Protein AF-A0A7V7SWP7-F1 (afdb_monomer_lite)

Structure (mmCIF, N/CA/C/O backbone):
data_AF-A0A7V7SWP7-F1
#
_entry.id   AF-A0A7V7SWP7-F1
#
loop_
_atom_site.group_PDB
_atom_site.id
_atom_site.type_symbol
_atom_site.label_atom_id
_atom_site.label_alt_id
_atom_site.label_comp_id
_atom_site.label_asym_id
_atom_site.label_entity_id
_atom_site.label_seq_id
_atom_site.pdbx_PDB_ins_code
_atom_site.Cartn_x
_atom_site.Cartn_y
_atom_site.Cartn_z
_atom_site.occupancy
_ato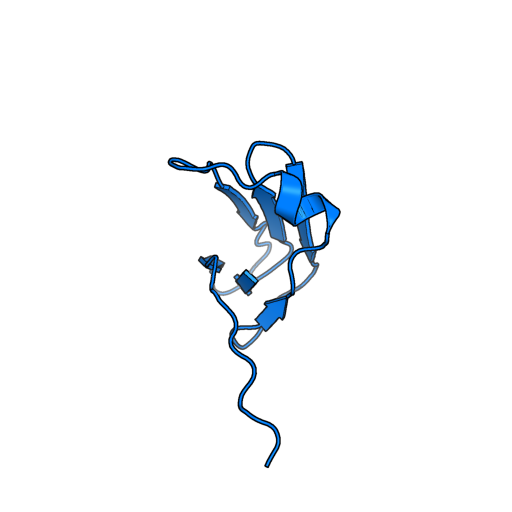m_site.B_iso_or_equiv
_atom_site.auth_seq_id
_atom_site.auth_comp_id
_atom_site.auth_asym_id
_atom_site.auth_atom_id
_atom_site.pdbx_PDB_model_num
ATOM 1 N N . MET A 1 1 ? 0.266 -5.572 4.033 1.00 92.94 1 MET A N 1
ATOM 2 C CA . MET A 1 1 ? -0.103 -4.806 2.827 1.00 92.94 1 MET A CA 1
ATOM 3 C C . MET A 1 1 ? 0.608 -5.438 1.655 1.00 92.94 1 MET A C 1
ATOM 5 O O . MET A 1 1 ? 1.789 -5.726 1.790 1.00 92.94 1 MET A O 1
ATOM 9 N N . ARG A 1 2 ? -0.102 -5.687 0.558 1.00 96.38 2 ARG A N 1
ATOM 10 C CA . ARG A 1 2 ? 0.465 -6.176 -0.700 1.00 96.38 2 ARG A CA 1
ATOM 11 C C . ARG A 1 2 ? 0.373 -5.053 -1.729 1.00 96.38 2 ARG A C 1
ATOM 13 O O . ARG A 1 2 ? -0.693 -4.453 -1.833 1.00 96.38 2 ARG A O 1
ATOM 20 N N . ILE A 1 3 ? 1.452 -4.754 -2.445 1.00 97.31 3 ILE A N 1
ATOM 21 C CA . ILE A 1 3 ? 1.472 -3.672 -3.438 1.00 97.31 3 ILE A CA 1
ATOM 22 C C . ILE A 1 3 ? 2.371 -4.025 -4.627 1.00 97.31 3 ILE A C 1
ATOM 24 O O . ILE A 1 3 ? 3.396 -4.680 -4.446 1.00 97.31 3 ILE A O 1
ATOM 28 N N . HIS A 1 4 ? 1.978 -3.602 -5.824 1.00 97.19 4 HIS A N 1
ATOM 29 C CA . HIS A 1 4 ? 2.799 -3.610 -7.035 1.00 97.19 4 HIS A CA 1
ATOM 30 C C . HIS A 1 4 ? 2.541 -2.295 -7.774 1.00 97.19 4 HIS A C 1
ATOM 32 O O . HIS A 1 4 ? 1.385 -1.927 -7.989 1.00 97.19 4 HIS A O 1
ATOM 38 N N . HIS A 1 5 ? 3.603 -1.550 -8.067 1.00 96.50 5 HIS A N 1
ATOM 39 C CA . HIS A 1 5 ? 3.512 -0.189 -8.587 1.00 96.50 5 HIS A CA 1
ATOM 40 C C . HIS A 1 5 ? 4.627 0.114 -9.587 1.00 96.50 5 HIS A C 1
ATOM 42 O O . HIS A 1 5 ? 5.744 -0.383 -9.451 1.00 96.50 5 HIS A O 1
ATOM 48 N N . ASP A 1 6 ? 4.320 0.977 -10.552 1.00 94.69 6 ASP A N 1
ATOM 49 C CA . ASP A 1 6 ? 5.226 1.315 -11.656 1.00 94.69 6 ASP A CA 1
ATOM 50 C C . ASP A 1 6 ? 6.103 2.558 -11.417 1.00 94.69 6 ASP A C 1
ATOM 52 O O . ASP A 1 6 ? 6.924 2.890 -12.267 1.00 94.69 6 ASP A O 1
ATOM 56 N N . GLU A 1 7 ? 5.921 3.302 -10.323 1.00 95.25 7 GLU A N 1
ATOM 57 C CA . GLU A 1 7 ? 6.774 4.444 -9.933 1.00 95.25 7 GLU A CA 1
ATOM 58 C C . GLU A 1 7 ? 6.465 4.861 -8.481 1.00 95.25 7 GLU A C 1
ATOM 60 O O . GLU A 1 7 ? 5.698 4.189 -7.785 1.00 95.25 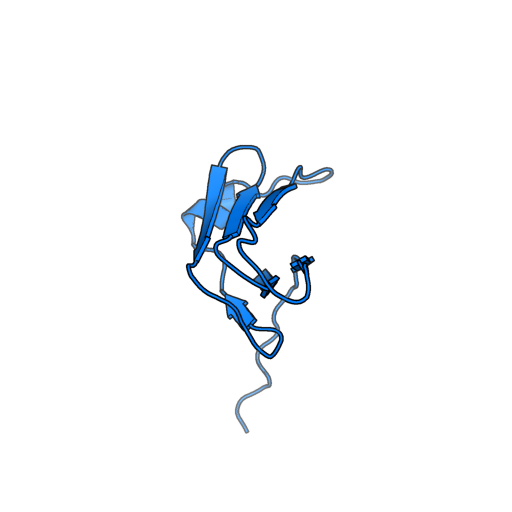7 GLU A O 1
ATOM 65 N N . ASP A 1 8 ? 7.015 5.999 -8.053 1.00 96.38 8 ASP A N 1
ATOM 66 C CA . ASP A 1 8 ? 6.739 6.707 -6.807 1.00 96.38 8 ASP A CA 1
ATOM 67 C C . ASP A 1 8 ? 5.265 6.621 -6.392 1.00 96.38 8 ASP A C 1
ATOM 69 O O . ASP A 1 8 ? 4.358 7.060 -7.110 1.00 96.38 8 ASP A O 1
ATOM 73 N N . VAL A 1 9 ? 5.034 6.056 -5.207 1.00 97.31 9 VAL A N 1
ATOM 74 C CA . VAL A 1 9 ? 3.701 5.758 -4.686 1.00 97.31 9 VAL A CA 1
ATOM 75 C C . VAL A 1 9 ? 3.540 6.233 -3.250 1.00 97.31 9 VAL A C 1
ATOM 77 O O . VAL A 1 9 ? 4.428 6.078 -2.414 1.00 97.31 9 VAL A O 1
ATOM 80 N N . GLU A 1 10 ? 2.359 6.767 -2.960 1.00 98.06 10 GLU A N 1
ATOM 81 C CA . GLU A 1 10 ? 1.902 7.181 -1.639 1.00 98.06 10 GLU A CA 1
ATOM 82 C C . GLU A 1 10 ? 0.553 6.518 -1.348 1.00 98.06 10 GLU A C 1
ATOM 84 O O . GLU A 1 10 ? -0.361 6.538 -2.179 1.00 98.06 10 GLU A O 1
ATOM 89 N N . VAL A 1 11 ? 0.417 5.928 -0.160 1.00 97.88 11 VAL A N 1
ATOM 90 C CA . VAL A 1 11 ? -0.807 5.258 0.293 1.00 97.88 11 VAL A CA 1
ATOM 91 C C . VAL A 1 11 ? -1.246 5.844 1.625 1.00 97.88 11 VAL A C 1
ATOM 93 O O . VAL A 1 11 ? -0.470 5.913 2.584 1.00 97.88 11 VAL A O 1
ATOM 96 N N . TYR A 1 12 ? -2.531 6.170 1.707 1.00 97.81 12 TYR A N 1
ATOM 97 C CA . TYR A 1 12 ? -3.198 6.653 2.904 1.00 97.81 12 TYR A CA 1
ATOM 98 C C . TYR A 1 12 ? -4.349 5.727 3.286 1.00 97.81 12 TYR A C 1
ATOM 100 O O . TYR A 1 12 ? -5.111 5.275 2.431 1.00 97.81 12 TYR A O 1
ATOM 108 N N . LEU A 1 13 ? -4.516 5.502 4.586 1.00 97.31 13 LEU A N 1
ATOM 109 C CA . LEU A 1 13 ? -5.620 4.755 5.177 1.00 97.31 13 LEU A CA 1
ATOM 110 C C . LEU A 1 13 ? -6.359 5.658 6.162 1.00 97.31 13 LEU A C 1
ATOM 112 O O . LEU A 1 13 ? -5.776 6.114 7.143 1.00 97.31 13 LEU A O 1
ATOM 116 N N . ASN A 1 14 ? -7.639 5.928 5.903 1.00 97.00 14 ASN A N 1
ATOM 117 C CA . ASN A 1 14 ? -8.473 6.832 6.704 1.00 97.00 14 ASN A CA 1
ATOM 118 C C . ASN A 1 14 ? -7.799 8.199 6.971 1.00 97.00 14 ASN A C 1
ATOM 120 O O . ASN A 1 14 ? -7.939 8.773 8.048 1.00 97.00 14 ASN A O 1
ATOM 124 N N . GLY A 1 15 ? -7.051 8.711 5.985 1.00 96.19 15 GLY A N 1
ATOM 125 C CA . GLY A 1 15 ? -6.319 9.982 6.060 1.00 96.19 15 GLY A CA 1
ATOM 126 C C . GLY A 1 15 ? -4.924 9.904 6.693 1.00 96.19 15 GLY A C 1
ATOM 127 O O . GLY A 1 15 ? -4.182 10.880 6.615 1.00 96.19 15 GLY A O 1
ATOM 128 N N . LEU A 1 16 ? -4.530 8.764 7.270 1.00 96.50 16 LEU A N 1
ATOM 129 C CA . LEU A 1 16 ? -3.183 8.552 7.802 1.00 96.50 16 LEU A CA 1
ATOM 130 C C . LEU A 1 16 ? -2.254 8.018 6.695 1.00 96.50 16 LEU A C 1
ATOM 132 O O . LEU A 1 16 ? -2.626 7.036 6.051 1.00 96.50 16 LEU A O 1
ATOM 136 N N . PRO A 1 17 ? -1.055 8.586 6.474 1.00 96.25 17 PRO A N 1
ATOM 137 C CA . PRO A 1 17 ? -0.066 7.986 5.582 1.00 96.25 17 PRO A CA 1
ATOM 138 C C . PRO A 1 17 ? 0.386 6.630 6.141 1.00 96.25 17 PRO A C 1
ATOM 140 O O . PRO A 1 17 ? 0.745 6.515 7.314 1.00 96.25 17 PRO A O 1
ATOM 143 N N . VAL A 1 18 ? 0.350 5.587 5.311 1.00 96.75 18 VAL A N 1
ATOM 144 C CA . VAL A 1 18 ? 0.706 4.216 5.724 1.00 96.75 18 VAL A CA 1
ATOM 145 C C . VAL A 1 18 ? 1.822 3.594 4.901 1.00 96.75 18 VAL A C 1
ATOM 147 O O . VAL A 1 18 ? 2.432 2.629 5.360 1.00 96.75 18 VAL A O 1
ATOM 150 N N . PHE A 1 19 ? 2.102 4.125 3.712 1.00 97.00 19 PHE A N 1
ATOM 151 C CA . PHE A 1 19 ? 3.206 3.667 2.880 1.00 97.00 19 PHE A CA 1
ATOM 152 C C . PHE A 1 19 ? 3.647 4.754 1.905 1.00 97.00 19 PHE A C 1
ATOM 154 O O . PHE A 1 19 ? 2.813 5.475 1.357 1.00 97.00 19 PHE A O 1
ATOM 161 N N . GLN A 1 20 ? 4.954 4.826 1.682 1.00 97.31 20 GLN A N 1
ATOM 162 C CA . GLN A 1 20 ? 5.563 5.620 0.630 1.00 97.31 20 GLN A CA 1
ATOM 163 C C . GLN A 1 20 ? 6.776 4.863 0.095 1.00 97.31 20 GLN A C 1
ATOM 165 O O . GLN A 1 20 ? 7.566 4.332 0.879 1.00 97.31 20 GLN A O 1
ATOM 170 N N . ALA A 1 21 ? 6.919 4.819 -1.223 1.00 96.69 21 ALA A N 1
ATOM 171 C CA . ALA A 1 21 ? 8.088 4.260 -1.885 1.00 96.69 21 ALA A CA 1
ATOM 172 C C . ALA A 1 21 ? 8.406 5.051 -3.153 1.00 96.69 21 ALA A C 1
ATOM 174 O O . ALA A 1 21 ? 7.525 5.698 -3.718 1.00 96.69 21 ALA A O 1
ATOM 175 N N . SER A 1 22 ? 9.666 4.979 -3.578 1.00 95.69 22 SER A N 1
ATOM 176 C CA . SER A 1 22 ? 10.139 5.553 -4.836 1.00 95.69 22 SER A CA 1
ATOM 177 C C . SER A 1 22 ? 10.555 4.460 -5.811 1.00 95.69 22 SER A C 1
ATOM 179 O O . SER A 1 22 ? 10.986 3.387 -5.383 1.00 95.69 22 SER A O 1
ATOM 181 N N . GLY A 1 23 ? 10.474 4.754 -7.108 1.00 94.06 23 GLY A N 1
ATOM 182 C CA . GLY A 1 23 ? 10.742 3.790 -8.176 1.00 94.06 23 GLY A CA 1
ATOM 183 C C . GLY A 1 23 ? 9.628 2.751 -8.344 1.00 94.06 23 GLY A C 1
ATOM 184 O O . GLY A 1 23 ? 8.526 2.916 -7.827 1.00 94.06 23 GLY A O 1
ATOM 185 N N . TYR A 1 24 ? 9.917 1.670 -9.069 1.00 95.25 24 TYR A N 1
ATOM 186 C CA . TYR A 1 24 ? 8.948 0.630 -9.430 1.00 95.25 24 TYR A CA 1
ATOM 187 C C . TYR A 1 24 ? 9.272 -0.728 -8.798 1.00 95.25 24 TYR A C 1
ATOM 189 O O . TYR A 1 24 ? 10.417 -0.999 -8.425 1.00 95.25 24 TYR A O 1
ATOM 197 N N . THR A 1 25 ? 8.274 -1.609 -8.726 1.00 96.00 25 THR A N 1
ATOM 198 C CA . THR A 1 25 ? 8.463 -3.032 -8.413 1.00 96.00 25 THR A CA 1
ATOM 199 C C . THR A 1 25 ? 8.218 -3.886 -9.654 1.00 96.00 25 THR A C 1
ATOM 201 O O . THR A 1 25 ? 7.512 -3.480 -10.568 1.00 96.00 25 THR A O 1
ATOM 204 N N . THR A 1 26 ? 8.827 -5.072 -9.719 1.00 95.44 26 THR A N 1
ATOM 205 C CA . THR A 1 26 ? 8.612 -6.028 -10.828 1.00 95.44 26 THR A CA 1
ATOM 206 C C . THR A 1 26 ? 7.681 -7.181 -10.453 1.00 95.44 26 THR A C 1
ATOM 208 O O . THR A 1 26 ? 7.393 -8.049 -11.275 1.00 95.44 26 THR A O 1
ATOM 211 N N . ASP A 1 27 ? 7.251 -7.223 -9.196 1.00 96.44 27 ASP A N 1
ATOM 212 C CA . ASP A 1 27 ? 6.347 -8.201 -8.613 1.00 96.44 27 ASP A CA 1
ATOM 213 C C . ASP A 1 27 ? 5.583 -7.585 -7.424 1.00 96.44 27 ASP A C 1
ATOM 215 O O . ASP A 1 27 ? 5.733 -6.404 -7.081 1.00 96.44 27 ASP A O 1
ATOM 219 N N . TYR A 1 28 ? 4.721 -8.396 -6.807 1.00 96.31 28 TYR A N 1
ATOM 220 C CA . TYR A 1 28 ? 4.016 -8.011 -5.591 1.00 96.31 28 TYR A CA 1
ATOM 221 C C . TYR A 1 28 ? 4.942 -8.054 -4.384 1.00 96.31 28 TYR A C 1
ATOM 223 O O . TYR A 1 28 ? 5.429 -9.113 -3.992 1.00 96.31 28 TYR A O 1
ATOM 231 N N . GLN A 1 29 ? 5.067 -6.910 -3.724 1.00 96.06 29 GLN A N 1
ATOM 232 C CA . GLN A 1 29 ? 5.812 -6.761 -2.486 1.00 96.06 29 GLN A CA 1
ATOM 233 C C . GLN A 1 29 ? 4.872 -6.766 -1.280 1.00 96.06 29 GLN A C 1
ATOM 235 O O . GLN A 1 29 ? 3.740 -6.269 -1.339 1.00 96.06 29 GLN A O 1
ATOM 240 N N . PHE A 1 30 ? 5.348 -7.326 -0.167 1.00 94.31 30 PHE A N 1
ATOM 241 C CA . PHE A 1 30 ? 4.608 -7.395 1.090 1.00 94.31 30 PHE A CA 1
ATOM 242 C C . PHE A 1 30 ? 5.261 -6.507 2.141 1.00 94.31 30 PHE A C 1
ATOM 244 O O . PHE A 1 30 ? 6.371 -6.764 2.596 1.00 94.31 30 PHE A O 1
ATOM 251 N N . TYR A 1 31 ? 4.520 -5.495 2.580 1.00 93.50 31 TYR A N 1
ATOM 252 C CA . TYR A 1 31 ? 4.937 -4.603 3.653 1.00 93.50 31 TYR A CA 1
ATOM 253 C C . TYR A 1 31 ? 4.008 -4.773 4.857 1.00 93.50 31 TYR A C 1
ATOM 255 O O . TYR A 1 31 ? 2.778 -4.666 4.716 1.00 93.50 31 TYR A O 1
ATOM 263 N N . PRO A 1 32 ? 4.536 -5.057 6.058 1.00 92.75 32 PRO A N 1
ATOM 264 C CA . PRO A 1 32 ? 3.716 -5.063 7.256 1.00 92.75 32 PRO A CA 1
ATOM 265 C C . PRO A 1 32 ? 3.225 -3.641 7.538 1.00 92.75 32 PRO A C 1
ATOM 267 O O . PRO A 1 32 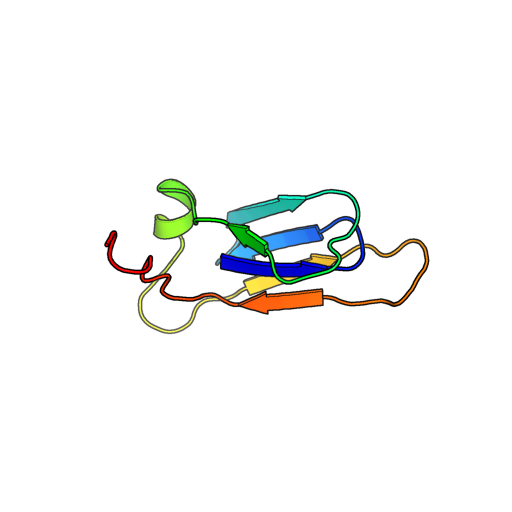? 3.988 -2.681 7.460 1.00 92.75 32 PRO A O 1
ATOM 270 N N . LEU A 1 33 ? 1.951 -3.497 7.914 1.00 91.81 33 LEU A N 1
ATOM 271 C CA . LEU A 1 33 ? 1.502 -2.234 8.497 1.00 91.81 33 LEU A CA 1
ATOM 272 C C . LEU A 1 33 ? 2.255 -2.013 9.813 1.00 91.81 33 LEU A C 1
ATOM 274 O O . LEU A 1 33 ? 2.448 -2.955 10.588 1.00 91.81 33 LEU A O 1
ATOM 278 N N . THR A 1 34 ? 2.662 -0.778 10.091 1.00 91.56 34 THR A N 1
ATOM 279 C CA . THR A 1 34 ? 3.247 -0.443 11.394 1.00 91.56 34 THR A CA 1
ATOM 280 C C . THR A 1 34 ? 2.190 -0.567 12.499 1.00 91.56 34 THR A C 1
ATOM 282 O O . THR A 1 34 ? 0.984 -0.639 12.238 1.00 91.56 34 THR A O 1
ATOM 285 N N . ALA A 1 35 ? 2.623 -0.584 13.763 1.00 91.88 35 ALA A N 1
ATOM 286 C CA . ALA A 1 35 ? 1.689 -0.569 14.889 1.00 91.88 35 ALA A CA 1
ATOM 287 C C . ALA A 1 35 ? 0.803 0.689 14.897 1.00 91.88 35 ALA A C 1
ATOM 289 O O . ALA A 1 35 ? -0.346 0.615 15.318 1.00 91.88 35 ALA A O 1
ATOM 290 N N . GLU A 1 36 ? 1.317 1.821 14.415 1.00 90.75 36 GLU A N 1
ATOM 291 C CA . GLU A 1 36 ? 0.562 3.064 14.269 1.00 90.75 36 GLU A CA 1
ATOM 292 C C . GLU A 1 36 ? -0.433 2.983 13.109 1.00 90.75 36 GLU A C 1
ATOM 294 O O . GLU A 1 36 ? -1.621 3.214 13.312 1.00 90.75 36 GLU A O 1
ATOM 299 N N . SER A 1 37 ? 0.007 2.540 11.929 1.00 92.12 37 SER A N 1
ATOM 300 C CA . SER A 1 37 ? -0.856 2.393 10.751 1.00 92.12 37 SER A CA 1
ATOM 301 C C . SER A 1 37 ? -2.009 1.416 10.989 1.00 92.12 37 SER A C 1
ATOM 303 O O . SER A 1 37 ? -3.115 1.636 10.506 1.00 92.12 37 SER A O 1
ATOM 305 N N . ARG A 1 38 ? -1.796 0.360 11.789 1.00 92.94 38 ARG A N 1
ATOM 306 C CA . ARG A 1 38 ? -2.875 -0.553 12.204 1.00 92.94 38 ARG A CA 1
ATOM 307 C C . ARG A 1 38 ? -3.970 0.137 13.020 1.00 92.94 38 ARG A C 1
ATOM 309 O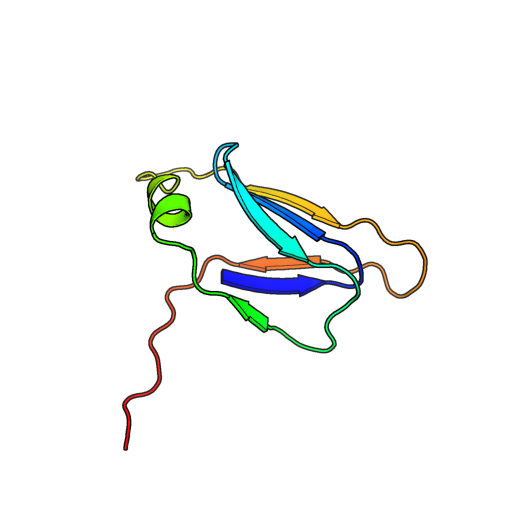 O . ARG A 1 38 ? -5.114 -0.285 12.924 1.00 92.94 38 ARG A O 1
ATOM 316 N N . LYS A 1 39 ? -3.658 1.191 13.784 1.00 93.50 39 LYS A N 1
ATOM 317 C CA . LYS A 1 39 ? -4.664 1.950 14.555 1.00 93.50 39 LYS A CA 1
ATOM 318 C C . LYS A 1 39 ? -5.590 2.773 13.663 1.00 93.50 39 LYS A C 1
ATOM 320 O O . LYS A 1 39 ? -6.662 3.154 14.117 1.00 93.50 39 LYS A O 1
ATOM 325 N N . ALA A 1 40 ? -5.190 3.047 12.419 1.00 94.44 40 ALA A N 1
ATOM 326 C CA . ALA A 1 40 ? -6.063 3.702 11.455 1.00 94.44 40 ALA A CA 1
ATOM 327 C C . ALA A 1 40 ? -7.177 2.771 10.961 1.00 94.44 40 ALA A C 1
ATOM 329 O O . ALA A 1 40 ? -8.188 3.273 10.483 1.00 94.44 40 ALA A O 1
ATOM 330 N N . LEU A 1 41 ? -7.032 1.444 11.081 1.00 95.31 41 LEU A N 1
ATOM 331 C CA . LEU A 1 41 ? -8.103 0.510 10.740 1.00 95.31 41 LEU A CA 1
ATOM 332 C C . LEU A 1 41 ? -9.266 0.656 11.720 1.00 95.31 41 LEU A C 1
ATOM 334 O O . LEU A 1 41 ? -9.084 0.672 12.937 1.00 95.31 41 LEU A O 1
ATOM 338 N N . ARG A 1 42 ? -10.478 0.691 11.174 1.00 95.25 42 ARG A N 1
ATOM 339 C CA . ARG A 1 42 ? -11.720 0.665 11.949 1.00 95.25 42 ARG A CA 1
ATOM 340 C C . ARG A 1 42 ? -12.600 -0.496 11.514 1.00 95.25 42 ARG A C 1
ATOM 342 O O . ARG A 1 42 ? -12.485 -0.979 10.389 1.00 95.25 42 ARG A O 1
ATOM 349 N N . ALA A 1 43 ? -13.481 -0.935 12.407 1.00 95.06 43 ALA A N 1
ATOM 350 C CA . ALA A 1 43 ? -14.522 -1.889 12.047 1.00 95.06 43 ALA A CA 1
ATOM 351 C C . ALA A 1 43 ? -15.440 -1.281 10.969 1.00 95.06 43 ALA A C 1
ATOM 353 O O . ALA A 1 43 ? -15.803 -0.107 11.058 1.00 95.06 43 ALA A O 1
ATOM 354 N N . GLY A 1 44 ? -15.810 -2.084 9.970 1.00 95.69 44 GLY A N 1
ATOM 355 C CA . GLY A 1 44 ? -16.601 -1.634 8.824 1.00 95.69 44 GLY A CA 1
ATOM 356 C C . GLY A 1 44 ? -15.757 -0.941 7.753 1.00 95.69 44 GLY A C 1
ATOM 357 O O . GLY A 1 44 ? -14.660 -1.394 7.417 1.00 95.69 44 GLY A O 1
ATOM 358 N N . ASP A 1 45 ? -16.285 0.146 7.197 1.00 96.31 45 ASP A N 1
ATOM 359 C CA . ASP A 1 45 ? -15.724 0.773 6.001 1.00 96.31 45 ASP A CA 1
ATOM 360 C C . ASP A 1 45 ? -14.401 1.472 6.284 1.00 96.31 45 ASP A C 1
ATOM 362 O O . ASP A 1 45 ? -14.316 2.360 7.133 1.00 96.31 45 ASP A O 1
ATOM 366 N N . ASN A 1 46 ? -13.377 1.148 5.504 1.00 96.56 46 ASN A N 1
ATOM 367 C CA . ASN A 1 46 ? -12.103 1.852 5.510 1.00 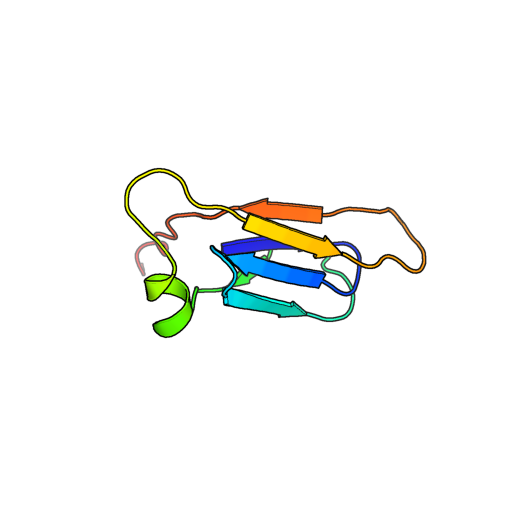96.56 46 ASN A CA 1
ATOM 368 C C . ASN A 1 46 ? -11.913 2.553 4.167 1.00 96.56 46 ASN A C 1
ATOM 370 O O . ASN A 1 46 ? -12.174 1.971 3.116 1.00 96.56 46 ASN A O 1
ATOM 374 N N . LEU A 1 47 ? -11.458 3.803 4.209 1.00 96.88 47 LEU A N 1
ATOM 375 C CA . LEU A 1 47 ? -11.125 4.569 3.019 1.00 96.88 47 LEU A CA 1
ATOM 376 C C . LEU A 1 47 ? -9.630 4.446 2.747 1.00 96.88 47 LEU A C 1
ATOM 378 O O . LEU A 1 47 ? -8.811 4.731 3.622 1.00 96.88 47 LEU A O 1
ATOM 382 N N . VAL A 1 48 ? -9.291 4.075 1.519 1.00 97.31 48 VAL A N 1
ATOM 383 C CA . VAL A 1 48 ? -7.912 4.036 1.039 1.00 97.31 48 VAL A CA 1
ATOM 384 C C . VAL A 1 48 ? -7.771 5.054 -0.081 1.00 97.31 48 VAL A C 1
ATOM 386 O O . VAL A 1 48 ? -8.581 5.073 -1.006 1.00 97.31 48 VAL A O 1
ATOM 389 N N . ALA A 1 49 ? -6.753 5.905 0.016 1.00 98.00 49 ALA A N 1
ATOM 390 C CA . ALA A 1 49 ? -6.363 6.816 -1.051 1.00 98.00 49 ALA A CA 1
ATOM 391 C C . ALA A 1 49 ? -4.945 6.466 -1.501 1.00 98.00 49 ALA A C 1
ATOM 393 O O . ALA A 1 49 ? -4.062 6.271 -0.665 1.00 98.00 49 ALA A O 1
ATOM 394 N N . ILE A 1 50 ? -4.745 6.365 -2.813 1.00 97.50 50 ILE A N 1
ATOM 395 C CA . ILE A 1 50 ? -3.466 5.985 -3.412 1.00 97.50 50 ILE A CA 1
ATOM 396 C C . ILE A 1 50 ? -3.140 6.970 -4.519 1.00 97.50 50 ILE A C 1
ATOM 398 O O . ILE A 1 50 ? -3.991 7.275 -5.356 1.00 97.50 50 ILE A O 1
ATOM 402 N N . HIS A 1 51 ? -1.901 7.439 -4.526 1.00 96.75 51 HIS A N 1
ATOM 403 C CA . HIS A 1 51 ? -1.345 8.231 -5.605 1.00 96.75 51 HIS A CA 1
ATOM 404 C C . HIS A 1 51 ? -0.064 7.552 -6.078 1.00 96.75 51 HIS A C 1
ATOM 406 O O . HIS A 1 51 ? 0.872 7.396 -5.302 1.00 96.75 51 HIS A O 1
ATOM 412 N N . CYS A 1 52 ? -0.037 7.122 -7.338 1.00 95.81 52 CYS A N 1
ATOM 413 C CA . CYS A 1 52 ? 1.170 6.640 -7.997 1.00 95.81 52 CYS A CA 1
ATOM 414 C C . CYS A 1 52 ? 1.490 7.602 -9.140 1.00 95.81 52 CYS A C 1
ATOM 416 O O . CYS A 1 52 ? 0.676 7.792 -10.049 1.00 95.81 52 CYS A O 1
ATOM 418 N N . ARG A 1 53 ? 2.643 8.265 -9.059 1.00 94.44 53 ARG A N 1
ATOM 419 C CA . ARG A 1 53 ? 3.051 9.295 -10.010 1.00 94.44 53 ARG A CA 1
ATOM 420 C C . ARG A 1 53 ? 3.997 8.691 -11.033 1.00 94.44 53 ARG A C 1
ATOM 422 O O . ARG A 1 53 ? 5.205 8.703 -10.856 1.00 94.44 53 ARG A O 1
ATOM 429 N N . GLN A 1 54 ? 3.444 8.253 -12.151 1.00 88.69 54 GLN A N 1
ATOM 430 C CA . GLN A 1 54 ? 4.234 7.772 -13.276 1.00 88.69 54 GLN A CA 1
ATOM 431 C C . GLN A 1 54 ? 4.875 8.917 -14.071 1.00 88.69 54 GLN A C 1
ATOM 433 O O . GLN A 1 54 ? 4.222 9.913 -14.394 1.00 88.69 54 GLN A O 1
ATOM 438 N N . THR A 1 55 ? 6.153 8.753 -14.424 1.00 89.62 55 THR A N 1
ATOM 439 C CA . THR A 1 55 ? 6.880 9.677 -15.315 1.00 89.62 55 THR A CA 1
ATOM 440 C C . THR A 1 55 ? 7.214 9.066 -16.683 1.00 89.62 55 THR A C 1
ATOM 442 O O . THR A 1 55 ? 7.494 9.802 -17.629 1.00 89.62 55 THR A O 1
ATOM 445 N N . GLY A 1 56 ? 7.081 7.741 -16.822 1.00 84.94 56 GLY A N 1
ATOM 446 C CA . GLY A 1 56 ? 7.151 6.969 -18.068 1.00 84.94 56 GLY A CA 1
ATOM 447 C C . GLY A 1 56 ? 6.939 5.469 -17.801 1.00 84.94 56 GLY A C 1
ATOM 448 O O . GLY A 1 56 ? 7.056 5.042 -16.661 1.00 84.94 56 GLY A O 1
ATOM 449 N N . GLY A 1 57 ? 6.636 4.654 -18.819 1.00 82.00 57 GLY A N 1
ATOM 450 C CA . GLY A 1 57 ? 6.449 3.199 -18.653 1.00 82.00 57 GLY A CA 1
ATOM 451 C C . GLY A 1 57 ? 4.996 2.714 -18.766 1.00 82.00 57 GLY A C 1
ATOM 452 O O . GLY A 1 57 ? 4.240 3.241 -19.581 1.00 82.00 57 GLY A O 1
ATOM 453 N N . GLY A 1 58 ? 4.658 1.649 -18.022 1.00 79.81 58 GLY A N 1
ATOM 454 C CA . GLY A 1 58 ? 3.448 0.824 -18.192 1.00 79.81 58 GLY A CA 1
ATOM 455 C C . GLY A 1 58 ? 2.166 1.330 -17.518 1.00 79.81 58 GLY A C 1
ATOM 456 O O . GLY A 1 58 ? 1.083 0.898 -17.904 1.00 79.81 58 GLY A O 1
ATOM 457 N N . GLN A 1 59 ? 2.280 2.283 -16.593 1.00 85.56 59 GLN A N 1
ATOM 458 C CA . GLN A 1 59 ? 1.210 2.859 -15.776 1.00 85.56 59 GLN A CA 1
ATOM 459 C C . GLN A 1 59 ? 0.376 1.830 -15.004 1.00 85.56 59 GLN A C 1
ATOM 461 O O . GLN A 1 59 ? -0.754 1.510 -15.375 1.00 85.56 59 GLN A O 1
ATOM 466 N N . PHE A 1 60 ? 0.909 1.376 -13.868 1.00 92.12 60 PHE A N 1
ATOM 467 C CA . PHE A 1 60 ? 0.276 0.368 -13.025 1.00 92.12 60 PHE A CA 1
ATOM 468 C C . PHE A 1 60 ? 0.335 0.685 -11.524 1.00 92.12 60 PHE A C 1
ATOM 470 O O . PHE A 1 60 ? 1.330 1.179 -10.989 1.00 92.12 60 PHE A O 1
ATOM 477 N N . ILE A 1 61 ? -0.761 0.349 -10.841 1.00 96.25 61 ILE A N 1
ATOM 478 C CA .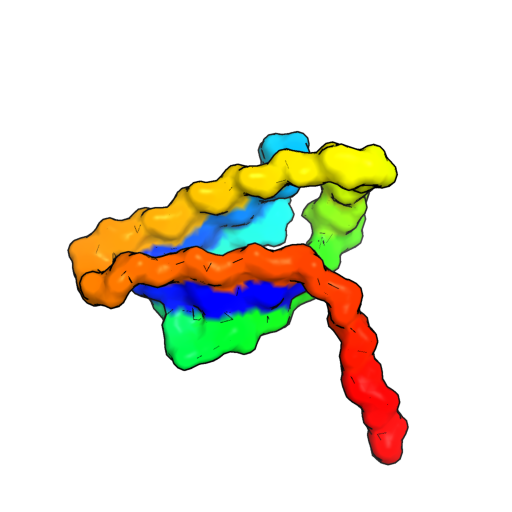 ILE A 1 61 ? -0.863 0.285 -9.386 1.00 96.25 61 ILE A CA 1
ATOM 479 C C . ILE A 1 61 ? -1.892 -0.787 -9.008 1.00 96.25 61 ILE A C 1
ATOM 481 O O . ILE A 1 61 ? -3.043 -0.736 -9.438 1.00 96.25 61 ILE A O 1
ATOM 485 N N . ASP A 1 62 ? -1.487 -1.739 -8.174 1.00 97.12 62 ASP A N 1
ATOM 486 C CA . ASP A 1 62 ? -2.375 -2.682 -7.493 1.00 97.12 62 ASP A CA 1
ATOM 487 C C . ASP A 1 62 ? -2.003 -2.710 -6.013 1.00 97.12 62 ASP A C 1
ATOM 489 O O . ASP A 1 62 ? -0.829 -2.779 -5.637 1.00 97.12 62 ASP A O 1
ATOM 493 N N . TRP A 1 63 ? -3.018 -2.614 -5.164 1.00 97.19 63 TRP A N 1
ATOM 494 C CA . TRP A 1 63 ? -2.870 -2.543 -3.726 1.00 97.19 63 TRP A CA 1
ATOM 495 C C . TRP A 1 63 ? -3.930 -3.390 -3.036 1.00 97.19 63 TRP A C 1
ATOM 497 O O . TRP A 1 63 ? -5.115 -3.334 -3.364 1.00 97.19 63 TRP A O 1
ATOM 507 N N . GLY A 1 64 ? -3.509 -4.120 -2.005 1.00 95.38 64 GLY A N 1
ATOM 508 C CA . GLY A 1 64 ? -4.397 -4.919 -1.175 1.00 95.38 64 GLY A CA 1
ATOM 509 C C . GLY A 1 64 ? -4.027 -4.893 0.303 1.00 95.38 64 GLY A C 1
ATOM 510 O O . GLY A 1 64 ? -2.860 -5.014 0.700 1.00 95.38 64 GLY A O 1
ATOM 511 N N . LEU A 1 65 ? -5.057 -4.827 1.146 1.00 93.31 65 LEU A N 1
ATOM 512 C CA . LEU A 1 65 ? -4.953 -5.214 2.545 1.00 93.31 65 LEU A CA 1
ATOM 513 C C . LEU A 1 65 ? -5.167 -6.726 2.640 1.00 93.31 65 LEU A C 1
ATOM 515 O O . LEU A 1 65 ? -6.202 -7.238 2.227 1.00 93.31 65 LEU A O 1
ATOM 519 N N . VAL A 1 66 ? -4.175 -7.432 3.170 1.00 92.25 66 VAL A N 1
ATOM 520 C CA . VAL A 1 66 ? -4.194 -8.891 3.300 1.00 92.25 66 VAL A CA 1
ATOM 521 C C . VAL A 1 66 ? -3.861 -9.273 4.731 1.00 92.25 66 VAL A C 1
ATOM 523 O O . VAL A 1 66 ? -3.011 -8.634 5.362 1.00 92.25 66 VAL A O 1
ATOM 526 N N . GLU A 1 67 ? -4.507 -10.323 5.222 1.00 89.00 67 GLU A N 1
ATOM 527 C CA . GLU A 1 67 ? -4.009 -11.070 6.367 1.00 89.00 67 GLU A CA 1
ATOM 528 C C . GLU A 1 67 ? -2.825 -11.911 5.882 1.00 89.00 67 GLU A C 1
ATOM 530 O O . GLU A 1 67 ? -2.963 -12.748 4.991 1.00 89.00 67 GLU A O 1
ATOM 535 N N . TRP A 1 68 ? -1.631 -11.614 6.395 1.00 80.19 68 TRP A N 1
ATOM 536 C CA . TRP A 1 68 ? -0.434 -12.376 6.063 1.00 80.19 68 TRP A CA 1
ATOM 537 C C . TRP A 1 68 ? -0.216 -13.435 7.132 1.00 80.19 68 TRP A C 1
ATOM 539 O O . TRP A 1 68 ? 0.318 -13.148 8.204 1.00 80.19 68 TRP A O 1
ATOM 549 N N . ASN A 1 69 ? -0.616 -14.659 6.815 1.00 77.06 69 ASN A N 1
ATOM 550 C CA . ASN A 1 69 ? -0.209 -15.825 7.576 1.00 77.06 69 ASN A CA 1
ATOM 551 C C . ASN A 1 69 ? 1.148 -16.242 7.023 1.00 77.06 69 ASN A C 1
ATOM 553 O O . ASN A 1 69 ? 1.226 -16.770 5.913 1.00 77.06 69 ASN A O 1
ATOM 557 N N . ALA A 1 70 ? 2.220 -15.939 7.760 1.00 68.19 70 ALA A N 1
ATOM 558 C CA . ALA A 1 70 ? 3.527 -16.476 7.414 1.00 68.19 70 ALA A CA 1
ATOM 559 C C . ALA A 1 70 ? 3.407 -18.009 7.322 1.00 68.19 70 ALA A C 1
ATOM 561 O O . ALA A 1 70 ? 2.707 -18.600 8.154 1.00 68.19 70 ALA A O 1
ATOM 562 N N . PRO A 1 71 ? 4.020 -18.653 6.312 1.00 67.25 71 PRO A N 1
ATOM 563 C CA . PRO A 1 71 ? 4.068 -20.107 6.281 1.00 67.25 71 PRO A CA 1
ATOM 564 C C . PRO A 1 71 ? 4.655 -20.605 7.605 1.00 67.25 71 PRO A C 1
ATOM 566 O O . PRO A 1 71 ? 5.554 -19.966 8.157 1.00 67.25 71 PRO A O 1
ATOM 569 N N . ALA A 1 72 ? 4.102 -21.700 8.135 1.00 61.78 72 ALA A N 1
ATOM 570 C CA . ALA A 1 72 ? 4.666 -22.343 9.314 1.00 61.78 72 ALA A CA 1
ATOM 571 C C . ALA A 1 72 ? 6.147 -22.634 9.034 1.00 61.78 72 ALA A C 1
ATOM 573 O O . ALA A 1 72 ? 6.469 -23.160 7.969 1.00 61.78 72 ALA A O 1
ATOM 574 N N . GLU A 1 73 ? 7.028 -22.233 9.949 1.00 67.19 73 GLU A N 1
ATOM 575 C CA . GLU A 1 73 ? 8.426 -22.657 9.901 1.00 67.19 73 GLU A CA 1
ATOM 576 C C . GLU A 1 73 ? 8.442 -24.194 9.967 1.00 67.19 73 GLU A C 1
ATOM 578 O O . GLU A 1 73 ? 7.841 -24.770 10.878 1.00 67.19 73 GLU A O 1
ATOM 583 N N . GLU A 1 74 ? 9.037 -24.841 8.959 1.00 52.00 74 GLU A N 1
ATOM 584 C CA . GLU A 1 74 ? 9.299 -26.291 8.956 1.00 52.00 74 GLU A CA 1
ATOM 585 C C . GLU A 1 74 ? 10.451 -26.655 9.900 1.00 52.00 74 GLU A C 1
ATOM 587 O O . GLU A 1 74 ? 11.466 -25.916 9.918 1.00 52.00 74 GLU A O 1
#

pLDDT: mean 91.91, std 8.98, range [52.0, 98.06]

Sequence (74 aa):
MRIHHDEDVEVYLNGLPVFQASGYTTDYQFYPLTAESRKALRAGDNLVAIHCRQTGGGQFIDWGLVEWNAPAEE

Secondary structure (DSSP, 8-state):
-EEEESS-EEEEETTEEEEEE-S--SS-EE-PPPHHHHHT--SS---EEEEE--SSSS--EEEE-----PPPP-

Foldseek 3Di:
DKKFAAAWKWKDKLNHTFDTDGHGDPDIDDDDGDPVSVVSDDPDDIDMDMDHDDPDDDGDIDDDDDDDDDPPDD

Radius of gyration: 13.42 Å; chains: 1; bounding box: 27×36×34 Å